Protein AF-A0A965PS91-F1 (afdb_monomer_lite)

pLDDT: mean 92.12, std 8.64, range [43.41, 98.75]

Secondary structure (DSSP, 8-state):
---SEEEEEEEE-S-S-HHHH--SSEEEEEEPTT-SEEEEEEEETTEEEEEEEEEEE--TT----EEEEEEE-SSTT-EEEEEEETTEEEEEEEESS---S--EEEEEEEES--SS---------------

Structure (mmCIF, N/CA/C/O backbone):
data_AF-A0A965PS91-F1
#
_entry.id   AF-A0A965PS91-F1
#
loop_
_atom_site.group_PDB
_atom_site.id
_atom_site.type_symbol
_atom_site.label_atom_id
_atom_site.label_alt_id
_atom_site.label_comp_id
_atom_site.label_asym_id
_atom_site.label_entity_id
_atom_site.label_seq_id
_atom_site.pdbx_PDB_ins_code
_atom_site.Cartn_x
_atom_site.Cartn_y
_atom_site.Cartn_z
_atom_site.occupancy
_atom_site.B_iso_or_equiv
_atom_site.auth_seq_id
_atom_site.auth_comp_id
_atom_site.auth_asym_id
_atom_site.auth_atom_id
_atom_site.pdbx_PDB_model_num
ATOM 1 N N . MET A 1 1 ? -20.677 -2.701 9.177 1.00 43.41 1 MET A N 1
ATOM 2 C CA . MET A 1 1 ? -20.739 -1.261 9.493 1.00 43.41 1 MET A CA 1
ATOM 3 C C . MET A 1 1 ? -19.379 -0.666 9.178 1.00 43.41 1 MET A C 1
ATOM 5 O O . MET A 1 1 ? -18.439 -0.979 9.893 1.00 43.41 1 MET A O 1
ATOM 9 N N . ALA A 1 2 ? -19.249 0.099 8.095 1.00 53.34 2 ALA A N 1
ATOM 10 C CA . ALA A 1 2 ? -18.098 0.979 7.919 1.00 53.34 2 ALA A CA 1
ATOM 11 C C . ALA A 1 2 ? -18.524 2.340 8.477 1.00 53.34 2 ALA A C 1
ATOM 13 O O . ALA A 1 2 ? -19.419 2.970 7.925 1.00 53.34 2 ALA A O 1
ATOM 14 N N . VAL A 1 3 ? -17.988 2.696 9.643 1.00 59.84 3 VAL A N 1
ATOM 15 C CA . VAL A 1 3 ? -18.180 4.018 10.252 1.00 59.84 3 VAL A CA 1
ATOM 16 C C . VAL A 1 3 ? -17.143 4.952 9.639 1.00 59.84 3 VAL A C 1
ATOM 18 O O . VAL A 1 3 ? -16.028 4.513 9.337 1.00 59.84 3 VAL A O 1
ATOM 21 N N . GLU A 1 4 ? -17.551 6.193 9.413 1.00 77.69 4 GLU A N 1
ATOM 22 C CA . GLU A 1 4 ? -16.840 7.212 8.651 1.00 77.69 4 GLU A CA 1
ATOM 23 C C . GLU A 1 4 ? -15.370 7.323 9.086 1.00 77.69 4 GLU A C 1
ATOM 25 O O . GLU A 1 4 ? -15.052 7.758 10.195 1.00 77.69 4 GLU A O 1
ATOM 30 N N . SER A 1 5 ? -14.457 6.812 8.268 1.00 82.69 5 SER A N 1
ATOM 31 C CA . SER A 1 5 ? -13.025 6.819 8.560 1.00 82.69 5 SER A CA 1
ATOM 32 C C . SER A 1 5 ? -12.215 6.538 7.311 1.00 82.69 5 SER A C 1
ATOM 34 O O . SER A 1 5 ? -12.566 5.672 6.507 1.00 82.69 5 SER A O 1
ATOM 36 N N . ASP A 1 6 ? -11.088 7.219 7.206 1.00 90.25 6 ASP A N 1
ATOM 37 C CA . ASP A 1 6 ? -10.077 7.013 6.190 1.00 90.25 6 ASP A CA 1
ATOM 38 C C . ASP A 1 6 ? -8.849 6.339 6.800 1.00 90.25 6 ASP A C 1
ATOM 40 O O . ASP A 1 6 ? -8.493 6.545 7.966 1.00 90.25 6 ASP A O 1
ATOM 44 N N . PHE A 1 7 ? -8.177 5.535 5.988 1.00 91.62 7 PHE A N 1
ATOM 45 C CA . PHE A 1 7 ? -6.937 4.872 6.365 1.00 91.62 7 PHE A CA 1
ATOM 46 C C . PHE A 1 7 ? -5.970 4.848 5.189 1.00 91.62 7 PHE A C 1
ATOM 48 O O . PHE A 1 7 ? -6.369 4.568 4.057 1.00 91.62 7 PHE A O 1
ATOM 55 N N . LEU A 1 8 ? -4.693 5.079 5.482 1.00 95.44 8 LEU A N 1
ATOM 56 C CA . LEU A 1 8 ? -3.592 4.914 4.544 1.00 95.44 8 LEU A CA 1
ATOM 57 C C . LEU A 1 8 ? -2.427 4.200 5.234 1.00 95.44 8 LEU A C 1
ATOM 59 O O . LEU A 1 8 ? -2.035 4.589 6.333 1.00 95.44 8 LEU A O 1
ATOM 63 N N . ALA A 1 9 ? -1.837 3.199 4.578 1.00 96.50 9 ALA A N 1
ATOM 64 C CA . ALA A 1 9 ? -0.581 2.587 5.020 1.00 96.50 9 ALA A CA 1
ATOM 65 C C . ALA A 1 9 ? 0.309 2.188 3.843 1.00 96.50 9 ALA A C 1
ATOM 67 O O . ALA A 1 9 ? -0.155 1.566 2.889 1.00 96.50 9 ALA A O 1
ATOM 68 N N . GLY A 1 10 ? 1.598 2.509 3.919 1.00 97.31 10 GLY A N 1
ATOM 69 C CA . GLY A 1 10 ? 2.575 2.133 2.901 1.00 97.31 10 GLY A CA 1
ATOM 70 C C . GLY A 1 10 ? 3.791 3.046 2.903 1.00 97.31 10 GLY A C 1
ATOM 71 O O . GLY A 1 10 ? 4.262 3.461 3.959 1.00 97.31 10 GLY A O 1
ATOM 72 N N . LEU A 1 11 ? 4.295 3.355 1.712 1.00 97.06 11 LEU A N 1
ATOM 73 C CA . LEU A 1 11 ? 5.370 4.313 1.486 1.00 97.06 11 LEU A CA 1
ATOM 74 C C . LEU A 1 11 ? 4.782 5.601 0.915 1.00 97.06 11 LEU A C 1
ATOM 76 O O . LEU A 1 11 ? 4.000 5.560 -0.033 1.00 97.06 11 LEU A O 1
ATOM 80 N N . ALA A 1 12 ? 5.172 6.742 1.468 1.00 97.06 12 ALA A N 1
ATOM 81 C CA . ALA A 1 12 ? 4.764 8.047 0.964 1.00 97.06 12 ALA A CA 1
ATOM 82 C C . ALA A 1 12 ? 5.879 9.077 1.156 1.00 97.06 12 ALA A C 1
ATOM 84 O O . ALA A 1 12 ? 6.741 8.915 2.025 1.00 97.06 12 ALA A O 1
ATOM 85 N N . THR A 1 13 ? 5.866 10.144 0.355 1.00 96.00 13 THR A N 1
ATOM 86 C CA . THR A 1 13 ? 6.623 11.360 0.677 1.00 96.00 13 THR A CA 1
ATOM 87 C C . THR A 1 13 ? 6.242 11.837 2.079 1.00 96.00 13 THR A C 1
ATOM 89 O O . THR A 1 13 ? 5.079 11.738 2.468 1.00 96.00 13 THR A O 1
ATOM 92 N N . VAL A 1 14 ? 7.209 12.375 2.826 1.00 91.19 14 VAL A N 1
ATOM 93 C CA . VAL A 1 14 ? 6.948 12.975 4.141 1.00 91.19 14 VAL A CA 1
ATOM 94 C C . VAL A 1 14 ? 5.920 14.100 3.989 1.00 91.19 14 VAL A C 1
ATOM 96 O O . VAL A 1 14 ? 6.199 15.123 3.367 1.00 91.19 14 VAL A O 1
ATOM 99 N N . ASP A 1 15 ? 4.737 13.892 4.560 1.00 84.50 15 ASP A N 1
ATOM 100 C CA . ASP A 1 15 ? 3.588 14.795 4.508 1.00 84.50 15 ASP A CA 1
ATOM 101 C C . ASP A 1 15 ? 2.844 14.709 5.850 1.00 84.50 15 ASP A C 1
ATOM 103 O O . ASP A 1 15 ? 2.684 13.630 6.424 1.00 84.50 15 ASP A O 1
ATOM 107 N N . THR A 1 16 ? 2.398 15.848 6.370 1.00 84.19 16 THR A N 1
ATOM 108 C CA . THR A 1 16 ? 1.613 15.937 7.609 1.00 84.19 16 THR A CA 1
ATOM 109 C C . THR A 1 16 ? 0.111 15.727 7.385 1.00 84.19 16 THR A C 1
ATOM 111 O O . THR A 1 16 ? -0.653 15.705 8.347 1.00 84.19 16 THR A O 1
ATOM 114 N N . SER A 1 17 ? -0.322 15.573 6.132 1.00 88.56 17 SER A N 1
ATOM 115 C CA . SER A 1 17 ? -1.722 15.586 5.695 1.00 88.56 17 SER A CA 1
ATOM 116 C C . SER A 1 17 ? -2.079 14.469 4.702 1.00 88.56 17 SER A C 1
ATOM 118 O O . SER A 1 17 ? -3.011 14.616 3.917 1.00 88.56 17 SER A O 1
ATOM 120 N N . LEU A 1 18 ? -1.397 13.319 4.790 1.00 89.25 18 LEU A N 1
ATOM 121 C CA . LEU A 1 18 ? -1.468 12.185 3.847 1.00 89.25 18 LEU A CA 1
ATOM 122 C C . LEU A 1 18 ? -2.872 11.783 3.359 1.00 89.25 18 LEU A C 1
ATOM 124 O O . LEU A 1 18 ? -3.020 11.403 2.199 1.00 89.25 18 LEU A O 1
ATOM 128 N N . ILE A 1 19 ? -3.889 11.833 4.226 1.00 89.31 19 ILE A N 1
ATOM 129 C CA . ILE A 1 19 ? -5.278 11.504 3.865 1.00 89.31 19 ILE A CA 1
ATOM 130 C C . ILE A 1 19 ? -5.975 12.682 3.168 1.00 89.31 19 ILE A C 1
ATOM 132 O O . ILE A 1 19 ? -6.688 12.479 2.189 1.00 89.31 19 ILE A O 1
ATOM 136 N N . ALA A 1 20 ? -5.757 13.911 3.640 1.00 85.88 20 ALA A N 1
ATOM 137 C CA . ALA A 1 20 ? -6.467 15.097 3.168 1.00 85.88 20 ALA A CA 1
ATOM 138 C C . ALA A 1 20 ? -5.964 15.613 1.808 1.00 85.88 20 ALA A C 1
ATOM 140 O O . ALA A 1 20 ? -6.756 16.123 1.018 1.00 85.88 20 ALA A O 1
ATOM 141 N N . SER A 1 21 ? -4.662 15.503 1.533 1.00 87.44 21 SER A N 1
ATOM 142 C CA . SER A 1 21 ? -4.028 16.035 0.314 1.00 87.44 21 SER A CA 1
ATOM 143 C C . SER A 1 21 ? -3.659 14.962 -0.715 1.00 87.44 21 SER A C 1
ATOM 145 O O . SER A 1 21 ? -3.507 15.290 -1.893 1.00 87.44 21 SER A O 1
ATOM 147 N N . ALA A 1 22 ? -3.552 13.698 -0.285 1.00 90.81 22 ALA A N 1
ATOM 148 C CA . ALA A 1 22 ? -2.823 12.620 -0.956 1.00 90.81 22 ALA A CA 1
ATOM 149 C C . ALA A 1 22 ? -1.333 12.958 -1.204 1.00 90.81 22 ALA A C 1
ATOM 151 O O . ALA A 1 22 ? -0.995 14.051 -1.659 1.00 90.81 22 ALA A O 1
ATOM 152 N N . PRO A 1 23 ? -0.404 12.010 -0.991 1.00 94.31 23 PRO A N 1
ATOM 153 C CA . PRO A 1 23 ? 1.018 12.298 -1.140 1.00 94.31 23 PRO A CA 1
ATOM 154 C C . PRO A 1 23 ? 1.408 12.583 -2.599 1.00 94.31 23 PRO A C 1
ATOM 156 O O . PRO A 1 23 ? 0.796 12.067 -3.544 1.00 94.31 23 PRO A O 1
ATOM 159 N N . THR A 1 24 ? 2.472 13.369 -2.789 1.00 95.69 24 THR A N 1
ATOM 160 C CA . THR A 1 24 ? 3.068 13.618 -4.113 1.00 95.69 24 THR A CA 1
ATOM 161 C C . THR A 1 24 ? 3.583 12.318 -4.733 1.00 95.69 24 THR A C 1
ATOM 163 O O . THR A 1 24 ? 3.172 11.961 -5.837 1.00 95.69 24 THR A O 1
ATOM 166 N N . ASP A 1 25 ? 4.425 11.588 -4.004 1.00 97.00 25 ASP A N 1
ATOM 167 C CA . ASP A 1 25 ? 4.893 10.250 -4.359 1.00 97.00 25 ASP A CA 1
ATOM 168 C C . ASP A 1 25 ? 4.407 9.248 -3.309 1.00 97.00 25 ASP A C 1
ATOM 170 O O . ASP A 1 25 ? 4.475 9.514 -2.106 1.00 97.00 25 ASP A O 1
ATOM 174 N N . GLY A 1 26 ? 3.925 8.082 -3.738 1.00 97.56 26 GLY A N 1
ATOM 175 C CA . GLY A 1 26 ? 3.496 7.059 -2.792 1.00 97.56 26 GLY A CA 1
ATOM 176 C C . GLY A 1 26 ? 3.159 5.710 -3.409 1.00 97.56 26 GLY A C 1
ATOM 177 O O . GLY A 1 26 ? 2.756 5.608 -4.564 1.00 97.56 26 GLY A O 1
ATOM 178 N N . ILE A 1 27 ? 3.300 4.665 -2.604 1.00 98.25 27 ILE A N 1
ATOM 179 C CA . ILE A 1 27 ? 2.877 3.296 -2.889 1.00 98.25 27 ILE A CA 1
ATOM 180 C C . ILE A 1 27 ? 2.206 2.780 -1.618 1.00 98.25 27 ILE A C 1
ATOM 182 O O . ILE A 1 27 ? 2.886 2.543 -0.620 1.00 98.25 27 ILE A O 1
ATOM 186 N N . TYR A 1 28 ? 0.879 2.667 -1.611 1.00 98.25 28 TYR A N 1
ATOM 187 C CA . TYR A 1 28 ? 0.136 2.473 -0.363 1.00 98.25 28 TYR A CA 1
ATOM 188 C C . TYR A 1 28 ? -1.213 1.770 -0.535 1.00 98.25 28 TYR A C 1
ATOM 190 O O . TYR A 1 28 ? -1.809 1.738 -1.611 1.00 98.25 28 TYR A O 1
ATOM 198 N N . PHE A 1 29 ? -1.699 1.222 0.573 1.00 98.31 29 PHE A N 1
ATOM 199 C CA . PHE A 1 29 ? -3.077 0.798 0.774 1.00 98.31 29 PHE A CA 1
ATOM 200 C C . PHE A 1 29 ? -3.925 1.993 1.203 1.00 98.31 29 PHE A C 1
ATOM 202 O O . PHE A 1 29 ? -3.474 2.790 2.024 1.00 98.31 29 PHE A O 1
ATOM 209 N N . GLN A 1 30 ? -5.151 2.101 0.693 1.00 96.81 30 GLN A N 1
ATOM 210 C CA . GLN A 1 30 ? -6.077 3.178 1.042 1.00 96.81 30 GLN A CA 1
ATOM 211 C C . GLN A 1 30 ? -7.493 2.661 1.263 1.00 96.81 30 GLN A C 1
ATOM 213 O O . GLN A 1 30 ? -8.092 2.083 0.358 1.00 96.81 30 GLN A O 1
ATOM 218 N N . LYS A 1 31 ? -8.063 2.927 2.437 1.00 93.94 31 LYS A N 1
ATOM 219 C CA . LYS A 1 31 ? -9.503 2.816 2.671 1.00 93.94 31 LYS A CA 1
ATOM 220 C C . LYS A 1 31 ? -10.090 4.220 2.640 1.00 93.94 31 LYS A C 1
ATOM 222 O O . LYS A 1 31 ? -9.674 5.052 3.439 1.00 93.94 31 LYS A O 1
ATOM 227 N N . ASN A 1 32 ? -11.055 4.450 1.759 1.00 91.69 32 ASN A N 1
ATOM 228 C CA . ASN A 1 32 ? -11.784 5.714 1.733 1.00 91.69 32 ASN A CA 1
ATOM 229 C C . ASN A 1 32 ? -12.894 5.724 2.787 1.00 91.69 32 ASN A C 1
ATOM 231 O O . ASN A 1 32 ? -13.348 4.668 3.255 1.00 91.69 32 ASN A O 1
ATOM 235 N N . ASP A 1 33 ? -13.358 6.923 3.094 1.00 87.81 33 ASP A N 1
ATOM 236 C CA . ASP A 1 33 ? -14.479 7.170 3.972 1.00 87.81 33 ASP A CA 1
ATOM 237 C C . ASP A 1 33 ? -15.736 6.399 3.539 1.00 87.81 33 ASP A C 1
ATOM 239 O O . ASP A 1 33 ? -16.002 6.195 2.352 1.00 87.81 33 ASP A O 1
ATOM 243 N N . GLY A 1 34 ? -16.463 5.866 4.521 1.00 84.62 34 GLY A N 1
ATOM 244 C CA . GLY A 1 34 ? -17.640 5.015 4.317 1.00 84.62 34 GLY A CA 1
ATOM 245 C C . GLY A 1 34 ? -17.387 3.671 3.609 1.00 84.62 34 GLY A C 1
ATOM 246 O O . GLY A 1 34 ? -18.274 2.816 3.591 1.00 84.62 34 GLY A O 1
ATOM 247 N N . ALA A 1 35 ? -16.193 3.422 3.059 1.00 89.50 35 ALA A N 1
ATOM 248 C CA . ALA A 1 35 ? -15.874 2.179 2.364 1.00 89.50 35 ALA A CA 1
ATOM 249 C C . ALA A 1 35 ? -15.452 1.065 3.336 1.00 89.50 35 ALA A C 1
ATOM 251 O O . ALA A 1 35 ? -14.764 1.301 4.333 1.00 89.50 35 ALA A O 1
ATOM 252 N N . ALA A 1 36 ? -15.822 -0.177 3.012 1.00 90.44 36 ALA A N 1
ATOM 253 C CA . ALA A 1 36 ? -15.275 -1.381 3.652 1.00 90.44 36 ALA A CA 1
ATOM 254 C C . ALA A 1 36 ? -14.076 -1.958 2.882 1.00 90.44 36 ALA A C 1
ATOM 256 O O . ALA A 1 36 ? -13.335 -2.790 3.401 1.00 90.44 36 ALA A O 1
ATOM 257 N N . THR A 1 37 ? -13.899 -1.535 1.634 1.00 94.81 37 THR A N 1
ATOM 258 C CA . THR A 1 37 ? -12.864 -2.036 0.739 1.00 94.81 37 THR A CA 1
ATOM 259 C C . THR A 1 37 ? -11.629 -1.149 0.758 1.00 94.81 37 THR A C 1
ATOM 261 O O . THR A 1 37 ? -11.727 0.069 0.907 1.00 94.81 37 THR A O 1
ATOM 264 N N . VAL A 1 38 ? -10.474 -1.764 0.539 1.00 96.62 38 VAL A N 1
ATOM 265 C CA . VAL A 1 38 ? -9.174 -1.103 0.474 1.00 96.62 38 VAL A CA 1
ATOM 266 C C . VAL A 1 38 ? -8.644 -1.160 -0.950 1.00 96.62 38 VAL A C 1
ATOM 268 O O . VAL A 1 38 ? -8.674 -2.202 -1.602 1.00 96.62 38 VAL A O 1
ATOM 271 N N . ASN A 1 39 ? -8.162 -0.022 -1.428 1.00 97.88 39 ASN A N 1
ATOM 272 C CA . ASN A 1 39 ? -7.499 0.149 -2.708 1.00 97.88 39 ASN A CA 1
ATOM 273 C C . ASN A 1 39 ? -5.983 -0.017 -2.545 1.00 97.88 39 ASN A C 1
ATOM 275 O O . ASN A 1 39 ? -5.433 0.300 -1.492 1.00 97.88 39 ASN A O 1
ATOM 279 N N . CYS A 1 40 ? -5.305 -0.435 -3.608 1.00 98.56 40 CYS A N 1
ATOM 280 C CA . CYS A 1 40 ? -3.848 -0.382 -3.721 1.00 98.56 40 CYS A CA 1
ATOM 281 C C . CYS A 1 40 ? -3.485 0.704 -4.733 1.00 98.56 40 CYS A C 1
ATOM 283 O O . CYS A 1 40 ? -3.944 0.653 -5.876 1.00 98.56 40 CYS A O 1
ATOM 285 N N . VAL A 1 41 ? -2.698 1.691 -4.315 1.00 98.19 41 VAL A N 1
ATOM 286 C CA . VAL A 1 41 ? -2.471 2.928 -5.067 1.00 98.19 41 VAL A CA 1
ATOM 287 C C . VAL A 1 41 ? -0.979 3.146 -5.288 1.00 98.19 41 VAL A C 1
ATOM 289 O O . VAL A 1 41 ? -0.167 2.945 -4.387 1.00 98.19 41 VAL A O 1
ATOM 292 N N . ILE A 1 42 ? -0.631 3.595 -6.493 1.00 98.38 42 ILE A N 1
ATOM 293 C CA . ILE A 1 42 ? 0.689 4.120 -6.840 1.00 98.38 42 ILE A CA 1
ATOM 294 C C . ILE A 1 42 ? 0.500 5.560 -7.311 1.00 98.38 42 ILE A C 1
ATOM 296 O O . ILE A 1 42 ? -0.256 5.820 -8.252 1.00 98.38 42 ILE A O 1
ATOM 300 N N . ARG A 1 43 ? 1.206 6.490 -6.672 1.00 97.44 43 ARG A N 1
ATOM 301 C CA . ARG A 1 43 ? 1.296 7.900 -7.046 1.00 97.44 43 ARG A CA 1
ATOM 302 C C . ARG A 1 43 ? 2.734 8.270 -7.363 1.00 97.44 43 ARG A C 1
ATOM 304 O O . ARG A 1 43 ? 3.644 7.865 -6.645 1.00 97.44 43 ARG A O 1
ATOM 311 N N . ALA A 1 44 ? 2.912 9.044 -8.424 1.00 96.88 44 ALA A N 1
ATOM 312 C CA . ALA A 1 44 ? 4.195 9.604 -8.815 1.00 96.88 44 ALA A CA 1
ATOM 313 C C . ALA A 1 44 ? 3.995 11.043 -9.300 1.00 96.88 44 ALA A C 1
ATOM 315 O O . ALA A 1 44 ? 3.104 11.306 -10.113 1.00 96.88 44 ALA A O 1
ATOM 316 N N . GLY A 1 45 ? 4.798 11.980 -8.799 1.00 94.94 4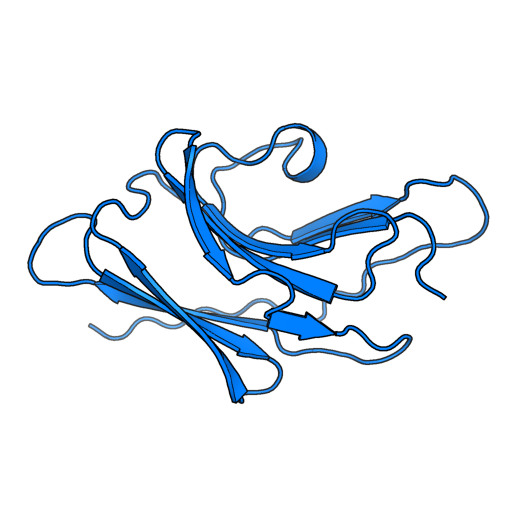5 GLY A N 1
ATOM 317 C CA . GLY A 1 45 ? 4.762 13.386 -9.208 1.00 94.94 45 GLY A CA 1
ATOM 318 C C . GLY A 1 45 ? 3.403 14.069 -9.005 1.00 94.94 45 GLY A C 1
ATOM 319 O O . GLY A 1 45 ? 3.039 14.949 -9.779 1.00 94.94 45 GLY A O 1
ATOM 320 N N . GLY A 1 46 ? 2.622 13.646 -8.007 1.00 94.12 46 GLY A N 1
ATOM 321 C CA . GLY A 1 46 ? 1.293 14.185 -7.703 1.00 94.12 46 GLY A CA 1
ATOM 322 C C . GLY A 1 46 ? 0.148 13.582 -8.525 1.00 94.12 46 GLY A C 1
ATOM 323 O O . GLY A 1 46 ? -1.003 13.980 -8.340 1.00 94.12 46 GLY A O 1
ATOM 324 N N . ALA A 1 47 ? 0.423 12.607 -9.393 1.00 95.12 47 ALA A N 1
ATOM 325 C CA . ALA A 1 47 ? -0.590 11.901 -10.172 1.00 95.12 47 ALA A CA 1
ATOM 326 C C . ALA A 1 47 ? -0.743 10.452 -9.701 1.00 95.12 47 ALA A C 1
ATOM 328 O O . ALA A 1 47 ? 0.237 9.785 -9.377 1.00 95.12 47 ALA A O 1
ATOM 329 N N . GLN A 1 48 ? -1.974 9.935 -9.708 1.00 96.94 48 GLN A N 1
ATOM 330 C CA . GLN A 1 48 ? -2.207 8.499 -9.573 1.00 96.94 48 GLN A CA 1
ATOM 331 C C . GLN A 1 48 ? -1.801 7.806 -10.874 1.00 96.94 48 GLN A C 1
ATOM 333 O O . GLN A 1 48 ? -2.419 8.020 -11.914 1.00 96.94 48 GLN A O 1
ATOM 338 N N . VAL A 1 49 ? -0.779 6.961 -10.797 1.00 97.44 49 VAL A N 1
ATOM 339 C CA . VAL A 1 49 ? -0.221 6.217 -11.936 1.00 97.44 49 VAL A CA 1
ATOM 340 C C . VAL A 1 49 ? -0.555 4.727 -11.873 1.00 97.44 49 VAL A C 1
ATOM 342 O O . VAL A 1 49 ? -0.396 4.021 -12.857 1.00 97.44 49 VAL A O 1
ATOM 345 N N . GLY A 1 50 ? -1.031 4.219 -10.735 1.00 97.50 50 GLY A N 1
ATOM 346 C CA . GLY A 1 50 ? -1.511 2.845 -10.596 1.00 97.50 50 GLY A CA 1
ATOM 347 C C . GLY A 1 50 ? -2.635 2.748 -9.573 1.00 97.50 50 GLY A C 1
ATOM 348 O O . GLY A 1 50 ? -2.599 3.425 -8.547 1.00 97.50 50 GLY A O 1
ATOM 349 N N . LEU A 1 51 ? -3.633 1.914 -9.863 1.00 98.00 51 LEU A N 1
ATOM 350 C CA . LEU A 1 51 ? -4.770 1.672 -8.981 1.00 98.00 51 LEU A CA 1
ATOM 351 C C . LEU A 1 51 ? -5.297 0.248 -9.167 1.00 98.00 51 LEU A C 1
ATOM 353 O O . LEU A 1 51 ? -5.652 -0.142 -10.276 1.00 98.00 51 LEU A O 1
ATOM 357 N N . SER A 1 52 ? -5.425 -0.482 -8.064 1.00 98.19 52 SER A N 1
ATOM 358 C CA . SER A 1 52 ? -6.341 -1.616 -7.941 1.00 98.19 52 SER A CA 1
ATOM 359 C C . SER A 1 52 ? -7.438 -1.222 -6.958 1.00 98.19 52 SER A C 1
ATOM 361 O O . SER A 1 52 ? -7.160 -0.996 -5.777 1.00 98.19 52 SER A O 1
ATOM 363 N N . SER A 1 53 ? -8.670 -1.060 -7.447 1.00 97.31 53 SER A N 1
ATOM 364 C CA . SER A 1 53 ? -9.795 -0.655 -6.603 1.00 97.31 53 SER A CA 1
ATOM 365 C C . SER A 1 53 ? -10.434 -1.865 -5.935 1.00 97.31 53 SER A C 1
ATOM 367 O O . SER A 1 53 ? -10.667 -2.883 -6.580 1.00 97.31 53 SER A O 1
ATOM 369 N N . GLY A 1 54 ? -10.718 -1.741 -4.639 1.00 95.81 54 GLY A N 1
ATOM 370 C CA . GLY A 1 54 ? -11.351 -2.797 -3.857 1.00 95.81 54 GLY A CA 1
ATOM 371 C C . GLY A 1 54 ? -10.559 -4.104 -3.802 1.00 95.81 54 GLY A C 1
ATOM 372 O O . GLY A 1 54 ? -11.152 -5.179 -3.804 1.00 95.81 54 GLY A O 1
ATOM 373 N N . ALA A 1 55 ? -9.229 -4.003 -3.734 1.00 96.44 55 ALA A N 1
ATOM 374 C CA . ALA A 1 55 ? -8.300 -5.129 -3.711 1.00 96.44 55 ALA A CA 1
ATOM 375 C C . ALA A 1 55 ? -8.568 -6.111 -2.556 1.00 96.44 55 ALA A C 1
ATOM 377 O O . ALA A 1 55 ? -8.362 -7.313 -2.705 1.00 96.44 55 ALA A O 1
ATOM 378 N N . PHE A 1 56 ? -9.055 -5.624 -1.410 1.00 95.19 56 PHE A N 1
ATOM 379 C CA . PHE A 1 56 ? -9.578 -6.482 -0.345 1.00 95.19 56 PHE A CA 1
ATOM 380 C C . PHE A 1 56 ? -10.641 -5.773 0.502 1.00 95.19 56 PHE A C 1
ATOM 382 O O . PHE A 1 56 ? -10.801 -4.556 0.428 1.00 95.19 56 PHE A O 1
ATOM 389 N N . THR A 1 57 ? -11.374 -6.536 1.317 1.00 95.12 57 THR A N 1
ATOM 390 C CA . THR A 1 57 ? -12.390 -6.012 2.246 1.00 95.12 57 THR A CA 1
ATOM 391 C C . THR A 1 57 ? -11.923 -6.164 3.689 1.00 95.12 57 THR A C 1
ATOM 393 O O . THR A 1 57 ? -11.535 -7.256 4.103 1.00 95.12 57 THR A O 1
ATOM 396 N N . LEU A 1 58 ? -11.983 -5.077 4.457 1.00 91.69 58 LEU A N 1
ATOM 397 C CA . LEU A 1 58 ? -11.695 -5.080 5.886 1.00 91.69 58 LEU A CA 1
ATOM 398 C C . LEU A 1 58 ? -12.868 -5.656 6.677 1.00 91.69 58 LEU A C 1
ATOM 400 O O . LEU A 1 58 ? -14.034 -5.339 6.434 1.00 91.69 58 LEU A O 1
ATOM 404 N N . VAL A 1 59 ? -12.535 -6.454 7.684 1.00 90.62 59 VAL A N 1
ATOM 405 C CA . VAL A 1 59 ? -13.469 -6.989 8.670 1.00 90.62 59 VAL A CA 1
ATOM 406 C C . VAL A 1 59 ? -13.133 -6.384 10.028 1.00 90.62 59 VAL A C 1
ATOM 408 O O . VAL A 1 59 ? -11.972 -6.318 10.432 1.00 90.62 59 VAL A O 1
ATOM 411 N N . ALA A 1 60 ? -14.161 -5.914 10.735 1.00 85.94 60 ALA A N 1
ATOM 412 C CA . ALA A 1 60 ? -13.995 -5.294 12.044 1.00 85.94 60 ALA A CA 1
ATOM 413 C C . ALA A 1 60 ? -13.321 -6.255 13.041 1.00 85.94 60 ALA A C 1
ATOM 415 O O . ALA A 1 60 ? -13.632 -7.446 13.067 1.00 85.94 60 ALA A O 1
ATOM 416 N N . GLY A 1 61 ? -12.410 -5.729 13.866 1.00 88.06 61 GLY A N 1
ATOM 417 C CA . GLY A 1 61 ? -11.712 -6.500 14.903 1.00 88.06 61 GLY A CA 1
ATOM 418 C C . GLY A 1 61 ? -10.692 -7.515 14.378 1.00 88.06 61 GLY A C 1
ATOM 419 O O . GLY A 1 61 ? -10.285 -8.400 15.123 1.00 88.06 61 GLY A O 1
ATOM 420 N N . THR A 1 62 ? -10.297 -7.418 13.107 1.00 93.00 62 THR A N 1
ATOM 421 C CA . THR A 1 62 ? -9.306 -8.311 12.494 1.00 93.00 62 THR A CA 1
ATOM 422 C C . THR A 1 62 ? -7.986 -7.575 12.288 1.00 93.00 62 THR A C 1
ATOM 424 O O . THR A 1 62 ? -7.967 -6.500 11.691 1.00 93.00 62 THR A O 1
ATOM 427 N N . TYR A 1 63 ? -6.882 -8.167 12.751 1.00 94.88 63 TYR A N 1
ATOM 428 C CA . TYR A 1 63 ? -5.536 -7.700 12.418 1.00 94.88 63 TYR A CA 1
ATOM 429 C C . TYR A 1 63 ? -5.129 -8.183 11.027 1.00 94.88 63 TYR A C 1
ATOM 431 O O . TYR A 1 63 ? -5.352 -9.342 10.667 1.00 94.88 63 TYR A O 1
ATOM 439 N N . TYR A 1 64 ? -4.500 -7.293 10.264 1.00 96.12 64 TYR A N 1
ATOM 440 C CA . TYR A 1 64 ? -4.011 -7.577 8.921 1.00 96.12 64 TYR A CA 1
ATOM 441 C C . TYR A 1 64 ? -2.521 -7.279 8.816 1.00 96.12 64 TYR A C 1
ATOM 443 O O . TYR A 1 64 ? -2.064 -6.205 9.200 1.00 96.12 64 TYR A O 1
ATOM 451 N N . TRP A 1 65 ? -1.784 -8.210 8.216 1.00 97.19 65 TRP A N 1
ATOM 452 C CA . TRP A 1 65 ? -0.416 -7.985 7.767 1.00 97.19 65 TRP A CA 1
ATOM 453 C C . TRP A 1 65 ? -0.457 -7.399 6.362 1.00 97.19 65 TRP A C 1
ATOM 455 O O . TRP A 1 65 ? -0.771 -8.110 5.406 1.00 97.19 65 TRP A O 1
ATOM 465 N N . LEU A 1 66 ? -0.179 -6.103 6.247 1.00 97.81 66 LEU A N 1
ATOM 466 C CA . LEU A 1 66 ? -0.104 -5.396 4.971 1.00 97.81 66 LEU A CA 1
ATOM 467 C C . LEU A 1 66 ? 1.352 -5.350 4.510 1.00 97.81 66 LEU A C 1
ATOM 469 O O . LEU A 1 66 ? 2.208 -4.864 5.246 1.00 97.81 66 LEU A O 1
ATOM 473 N N . ALA A 1 67 ? 1.634 -5.831 3.301 1.00 98.06 67 ALA A N 1
ATOM 474 C CA . ALA A 1 67 ? 2.982 -5.799 2.740 1.00 98.06 67 ALA A CA 1
ATOM 475 C C . ALA A 1 67 ? 2.989 -5.285 1.299 1.00 98.06 67 ALA A C 1
ATOM 477 O O . ALA A 1 67 ? 2.036 -5.478 0.541 1.00 98.06 67 ALA A O 1
ATOM 478 N N . ILE A 1 68 ? 4.084 -4.618 0.941 1.00 98.38 68 ILE A N 1
ATOM 479 C CA . ILE A 1 68 ? 4.340 -4.057 -0.384 1.00 98.38 68 ILE A CA 1
ATOM 480 C C . ILE A 1 68 ? 5.718 -4.544 -0.815 1.00 98.38 68 ILE A C 1
ATOM 482 O O . ILE A 1 68 ? 6.707 -4.300 -0.129 1.00 98.38 68 ILE A O 1
ATOM 486 N N . GLU A 1 69 ? 5.773 -5.215 -1.955 1.00 97.69 69 GLU A N 1
ATOM 487 C CA . GLU A 1 69 ? 7.005 -5.625 -2.617 1.00 97.69 69 GLU A CA 1
ATOM 488 C C . GLU A 1 69 ? 7.198 -4.773 -3.868 1.00 97.69 69 GLU A C 1
ATOM 490 O O . GLU A 1 69 ? 6.252 -4.557 -4.628 1.00 97.69 69 GLU A O 1
ATOM 495 N N . ILE A 1 70 ? 8.418 -4.284 -4.082 1.00 96.25 70 ILE A N 1
ATOM 496 C CA . ILE A 1 70 ? 8.768 -3.446 -5.229 1.00 96.25 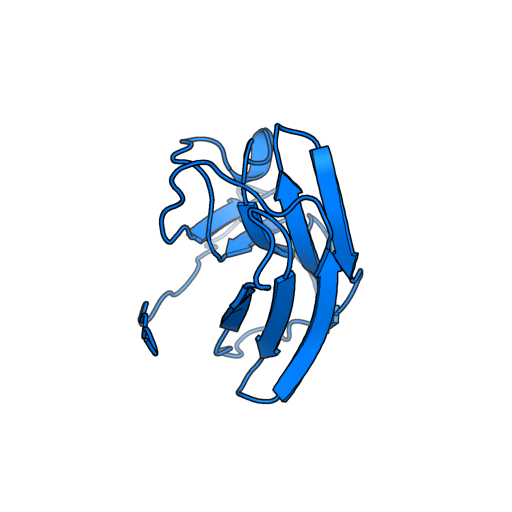70 ILE A CA 1
ATOM 497 C C . ILE A 1 70 ? 9.927 -4.112 -5.966 1.00 96.25 70 ILE A C 1
ATOM 499 O O . ILE A 1 70 ? 11.056 -4.128 -5.480 1.00 96.25 70 ILE A O 1
ATOM 503 N N . ALA A 1 71 ? 9.644 -4.626 -7.159 1.00 95.81 71 ALA A N 1
ATOM 504 C CA . ALA A 1 71 ? 10.630 -5.188 -8.069 1.00 95.81 71 ALA A CA 1
ATOM 505 C C . ALA A 1 71 ? 10.931 -4.176 -9.181 1.00 95.81 71 ALA A C 1
ATOM 507 O O . ALA A 1 71 ? 10.109 -3.952 -10.075 1.00 95.81 71 ALA A O 1
ATOM 508 N N . MET A 1 72 ? 12.102 -3.543 -9.120 1.00 93.25 72 MET A N 1
ATOM 509 C CA . MET A 1 72 ? 12.545 -2.580 -10.133 1.00 93.25 72 MET A CA 1
ATOM 510 C C . MET A 1 72 ? 13.049 -3.298 -11.392 1.00 93.25 72 MET A C 1
ATOM 512 O O . MET A 1 72 ? 13.725 -4.321 -11.309 1.00 93.25 72 MET A O 1
ATOM 516 N N . ASP A 1 73 ? 12.733 -2.749 -12.563 1.00 92.44 73 ASP A N 1
ATOM 517 C CA . ASP A 1 73 ? 13.326 -3.148 -13.842 1.00 92.44 73 ASP A CA 1
ATOM 518 C C . ASP A 1 73 ? 14.730 -2.515 -13.983 1.00 92.44 73 ASP A C 1
ATOM 520 O O . ASP A 1 73 ? 15.132 -1.622 -13.239 1.00 92.44 73 ASP A O 1
ATOM 524 N N . SER A 1 74 ? 15.468 -2.949 -14.999 1.00 90.69 74 SER A N 1
ATOM 525 C CA . SER A 1 74 ? 16.706 -2.346 -15.502 1.00 90.69 74 SER A CA 1
ATOM 526 C C . SER A 1 74 ? 16.565 -0.878 -15.934 1.00 90.69 74 SER A C 1
ATOM 528 O O . SER A 1 74 ? 17.563 -0.166 -16.051 1.00 90.69 74 SER A O 1
ATOM 530 N N . VAL A 1 75 ? 15.334 -0.415 -16.173 1.00 90.50 75 VAL A N 1
ATOM 531 C CA . VAL A 1 75 ? 15.015 0.975 -16.515 1.00 90.50 75 VAL A CA 1
ATOM 532 C C . VAL A 1 75 ? 14.567 1.715 -15.258 1.00 90.50 75 VAL A C 1
ATOM 534 O O . VAL A 1 75 ? 13.655 1.274 -14.561 1.00 90.50 75 VAL A O 1
ATOM 537 N N . ALA A 1 76 ? 15.178 2.872 -14.996 1.00 88.00 76 ALA A N 1
ATOM 538 C CA . ALA A 1 76 ? 14.831 3.709 -13.852 1.00 88.00 76 ALA A CA 1
ATOM 539 C C . ALA A 1 76 ? 13.327 4.025 -13.811 1.00 88.00 76 ALA A C 1
ATOM 541 O O . ALA A 1 76 ? 12.711 4.296 -14.843 1.00 88.00 76 ALA A O 1
ATOM 542 N N . ASN A 1 77 ? 12.754 4.018 -12.604 1.00 91.06 77 ASN A N 1
ATOM 543 C CA . ASN A 1 77 ? 11.341 4.317 -12.343 1.00 91.06 77 ASN A CA 1
ATOM 544 C C . ASN A 1 77 ? 10.353 3.399 -13.083 1.00 91.06 77 ASN A C 1
ATOM 546 O O . ASN A 1 77 ? 9.179 3.732 -13.231 1.00 91.06 77 ASN A O 1
ATOM 550 N N . LYS A 1 78 ? 10.800 2.227 -13.532 1.00 95.94 78 LYS A N 1
ATOM 551 C CA . LYS A 1 78 ? 9.945 1.184 -14.086 1.00 95.94 78 LYS A CA 1
ATOM 552 C C . LYS A 1 78 ? 10.071 -0.061 -13.228 1.00 95.94 78 LYS A C 1
ATOM 554 O O . LYS A 1 78 ? 11.159 -0.401 -12.773 1.00 95.94 78 LYS A O 1
ATOM 559 N N . GLY A 1 79 ? 8.959 -0.741 -13.000 1.00 96.88 79 GLY A N 1
ATOM 560 C CA . GLY A 1 79 ? 8.960 -1.939 -12.179 1.00 96.88 79 GLY A CA 1
ATOM 561 C C . GLY A 1 79 ? 7.567 -2.489 -11.938 1.00 96.88 79 GLY A C 1
ATOM 562 O O . GLY A 1 79 ? 6.579 -2.030 -12.517 1.00 96.88 79 GLY A O 1
ATOM 563 N N . THR A 1 80 ? 7.514 -3.482 -11.064 1.00 97.81 80 THR A N 1
ATOM 564 C CA . THR A 1 80 ? 6.287 -4.124 -10.608 1.00 97.81 80 THR A CA 1
ATOM 565 C C . THR A 1 80 ? 6.158 -3.947 -9.106 1.00 97.81 80 THR A C 1
ATOM 567 O O . THR A 1 80 ? 7.113 -4.163 -8.365 1.00 97.81 80 THR A O 1
ATOM 570 N N . VAL A 1 81 ? 4.969 -3.549 -8.669 1.00 98.50 81 VAL A N 1
ATOM 571 C CA . VAL A 1 81 ? 4.605 -3.460 -7.258 1.00 98.50 81 VAL A CA 1
ATOM 572 C C . VAL A 1 81 ? 3.568 -4.529 -6.961 1.00 98.50 81 VAL A C 1
ATOM 574 O O . VAL A 1 81 ? 2.513 -4.554 -7.599 1.00 98.50 81 VAL A O 1
ATOM 577 N N . THR A 1 82 ? 3.843 -5.373 -5.974 1.00 98.69 82 THR A N 1
ATOM 578 C CA . THR A 1 82 ? 2.900 -6.387 -5.500 1.00 98.69 82 THR A CA 1
ATOM 579 C C . THR A 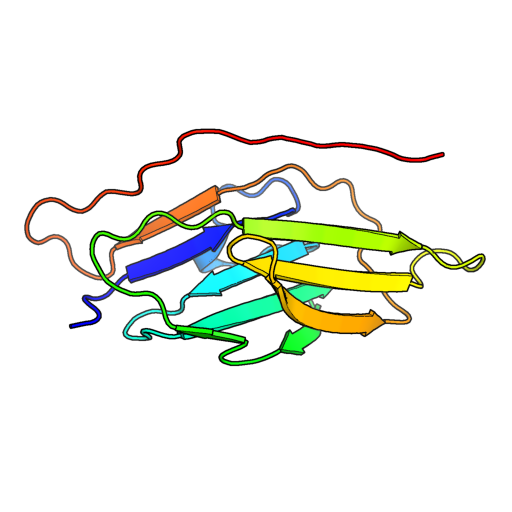1 82 ? 2.461 -6.061 -4.081 1.00 98.69 82 THR A C 1
ATOM 581 O O . THR A 1 82 ? 3.279 -5.821 -3.197 1.00 98.69 82 THR A O 1
ATOM 584 N N . PHE A 1 83 ? 1.151 -6.049 -3.868 1.00 98.75 83 PHE A N 1
ATOM 585 C CA . PHE A 1 83 ? 0.520 -5.802 -2.581 1.00 98.75 83 PHE A CA 1
ATOM 586 C C . PHE A 1 83 ? 0.029 -7.122 -2.005 1.00 98.75 83 PHE A C 1
ATOM 588 O O . PHE A 1 83 ? -0.608 -7.910 -2.710 1.00 98.75 83 PHE A O 1
ATOM 595 N N . TYR A 1 84 ? 0.273 -7.332 -0.716 1.00 98.62 84 TYR A N 1
ATOM 596 C CA . TYR A 1 84 ? -0.128 -8.536 -0.004 1.00 98.62 84 TYR A CA 1
ATOM 597 C C . TYR A 1 84 ? -0.931 -8.205 1.249 1.00 98.62 84 TYR A C 1
ATOM 599 O O . TYR A 1 84 ? -0.651 -7.229 1.948 1.00 98.62 84 TYR A O 1
ATOM 607 N N . VAL A 1 85 ? -1.892 -9.072 1.551 1.00 98.25 85 VAL A N 1
ATOM 608 C CA . VAL A 1 85 ? -2.654 -9.074 2.800 1.00 98.25 85 VAL A CA 1
ATOM 609 C C . VAL A 1 85 ? -2.555 -10.466 3.401 1.00 98.25 85 VAL A C 1
ATOM 611 O O . VAL A 1 85 ? -2.934 -11.448 2.765 1.00 98.25 85 VAL A O 1
ATOM 614 N N . ASN A 1 86 ? -2.027 -10.563 4.622 1.00 97.69 86 ASN A N 1
ATOM 615 C CA . ASN A 1 86 ? -1.801 -11.838 5.314 1.00 97.69 86 ASN A CA 1
ATOM 616 C C . ASN A 1 86 ? -0.994 -12.842 4.463 1.00 97.69 86 ASN A C 1
ATOM 618 O O . ASN A 1 86 ? -1.277 -14.037 4.454 1.00 97.69 86 ASN A O 1
ATOM 622 N N . GLY A 1 87 ? -0.010 -12.338 3.710 1.00 97.56 87 GLY A N 1
ATOM 623 C CA . GLY A 1 87 ? 0.857 -13.131 2.832 1.00 97.56 87 GLY A CA 1
ATOM 624 C C . GLY A 1 87 ? 0.254 -13.510 1.473 1.00 97.56 87 GLY 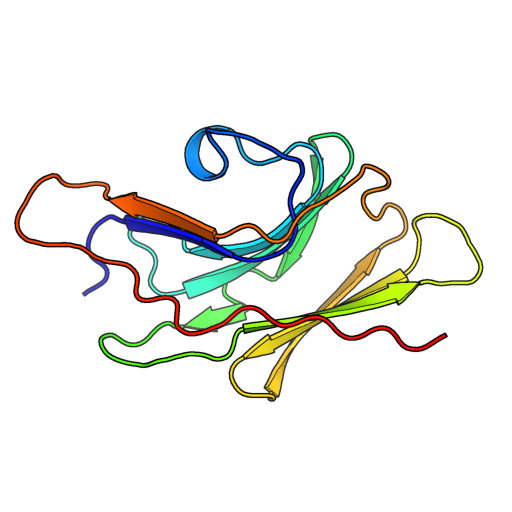A C 1
ATOM 625 O O . GLY A 1 87 ? 0.986 -13.983 0.608 1.00 97.56 87 GLY A O 1
ATOM 626 N N . ALA A 1 88 ? -1.040 -13.277 1.235 1.00 98.12 88 ALA A N 1
ATOM 627 C CA . ALA A 1 88 ? -1.667 -13.500 -0.067 1.00 98.12 88 ALA A CA 1
ATOM 628 C C . ALA A 1 88 ? -1.603 -12.232 -0.927 1.00 98.12 88 ALA A C 1
ATOM 630 O O . ALA A 1 88 ? -1.910 -11.143 -0.441 1.00 98.12 88 ALA A O 1
ATOM 631 N N . SER A 1 89 ? -1.228 -12.363 -2.203 1.00 98.31 89 SER A N 1
ATOM 632 C CA . SER A 1 89 ? -1.234 -11.228 -3.132 1.00 98.31 89 SER A CA 1
ATOM 633 C C . SER A 1 89 ? -2.670 -10.781 -3.414 1.00 98.31 89 SER A C 1
ATOM 635 O O . SER A 1 89 ? -3.519 -11.599 -3.770 1.00 98.31 89 SER A O 1
ATOM 637 N N . VAL A 1 90 ? -2.934 -9.484 -3.248 1.00 98.56 90 VAL A N 1
ATOM 638 C CA . VAL A 1 90 ? -4.241 -8.856 -3.513 1.00 98.56 90 VAL A CA 1
ATOM 639 C C . VAL A 1 90 ? -4.216 -7.938 -4.734 1.00 98.56 90 VAL A C 1
ATOM 641 O O . VAL A 1 90 ? -5.263 -7.628 -5.299 1.00 98.56 90 VAL A O 1
ATOM 644 N N . ALA A 1 91 ? -3.031 -7.493 -5.156 1.00 98.62 91 ALA A N 1
ATOM 645 C CA . ALA A 1 91 ? -2.847 -6.712 -6.371 1.00 98.62 91 ALA A CA 1
ATOM 646 C C . ALA A 1 91 ? -1.400 -6.792 -6.867 1.00 98.62 91 ALA A C 1
ATOM 648 O O . ALA A 1 91 ? -0.462 -6.780 -6.071 1.00 98.62 91 ALA A O 1
ATOM 649 N N . THR A 1 92 ? -1.230 -6.762 -8.188 1.00 98.56 92 THR A N 1
ATOM 650 C CA . THR A 1 92 ? 0.063 -6.585 -8.856 1.00 98.56 92 THR A CA 1
ATOM 651 C C . THR A 1 92 ? -0.087 -5.493 -9.906 1.00 98.56 92 THR A C 1
ATOM 653 O O . THR A 1 92 ? -0.962 -5.575 -10.766 1.00 98.56 92 THR A O 1
ATOM 656 N N . LEU A 1 93 ? 0.749 -4.460 -9.828 1.00 98.44 93 LEU A N 1
ATOM 657 C CA . LEU A 1 93 ? 0.712 -3.296 -10.707 1.00 98.44 93 LEU A CA 1
ATOM 658 C C . LEU A 1 93 ? 2.089 -3.096 -11.346 1.00 98.44 93 LEU A C 1
ATOM 660 O O . LEU A 1 93 ? 3.061 -2.777 -10.662 1.00 98.44 93 LEU A O 1
ATOM 664 N N . THR A 1 94 ? 2.170 -3.258 -12.665 1.00 97.69 94 THR A N 1
ATOM 665 C CA . THR A 1 94 ? 3.370 -2.926 -13.443 1.00 97.69 94 THR A CA 1
ATOM 666 C C . THR A 1 94 ? 3.240 -1.509 -13.979 1.00 97.69 94 THR A C 1
ATOM 668 O O . THR A 1 94 ? 2.255 -1.190 -14.640 1.00 97.69 94 THR A O 1
ATOM 671 N N . ASN A 1 95 ? 4.236 -0.665 -13.710 1.00 95.88 95 ASN A N 1
ATOM 672 C CA . ASN A 1 95 ? 4.209 0.748 -14.074 1.00 95.88 95 ASN A CA 1
ATOM 673 C C . ASN A 1 95 ? 5.530 1.209 -14.692 1.00 95.88 95 ASN A C 1
ATOM 675 O O . ASN A 1 95 ? 6.607 0.763 -14.301 1.00 95.88 95 ASN A O 1
ATOM 679 N N . SER A 1 96 ? 5.437 2.136 -15.649 1.00 95.44 96 SER A N 1
ATOM 680 C CA . SER A 1 96 ? 6.581 2.778 -16.318 1.00 95.44 96 SER A CA 1
ATOM 681 C C . SER A 1 96 ? 6.987 4.119 -15.701 1.00 95.44 96 SER A C 1
ATOM 683 O O . SER A 1 96 ? 7.861 4.796 -16.233 1.00 95.44 96 SER A O 1
ATOM 685 N N . SER A 1 97 ? 6.311 4.526 -14.628 1.00 94.31 97 SER A N 1
ATOM 686 C CA . SER A 1 97 ? 6.505 5.808 -13.948 1.00 94.31 97 SER A CA 1
ATOM 687 C C . SER A 1 97 ? 6.290 5.650 -12.443 1.00 94.31 97 SER A C 1
ATOM 689 O O . SER A 1 97 ? 5.425 6.298 -11.856 1.00 94.31 97 SER A O 1
ATOM 691 N N . LEU A 1 98 ? 7.019 4.721 -11.825 1.00 96.75 98 LEU A N 1
ATOM 692 C CA . LEU A 1 98 ? 7.075 4.593 -10.372 1.00 96.75 98 LEU A CA 1
ATOM 693 C C . LEU A 1 98 ? 7.646 5.876 -9.740 1.00 96.75 98 LEU A C 1
ATOM 695 O O . LEU A 1 98 ? 8.475 6.546 -10.364 1.00 96.75 98 LEU A O 1
ATOM 699 N N . PRO A 1 99 ? 7.212 6.226 -8.517 1.00 96.19 99 PRO A N 1
ATOM 700 C CA . PRO A 1 99 ? 7.730 7.387 -7.804 1.00 96.19 99 PRO A CA 1
ATOM 701 C C . PRO A 1 99 ? 9.252 7.337 -7.636 1.00 96.19 99 PRO A C 1
ATOM 703 O O . PRO A 1 99 ? 9.820 6.289 -7.328 1.00 96.19 99 PRO A O 1
ATOM 706 N N . SER A 1 100 ? 9.899 8.489 -7.823 1.00 93.12 100 SER A N 1
ATOM 707 C CA . SER A 1 100 ? 11.358 8.641 -7.743 1.00 93.12 100 SER A CA 1
ATOM 708 C C . SER A 1 100 ? 11.830 9.444 -6.529 1.00 93.12 100 SER A C 1
ATOM 710 O O . SER A 1 100 ? 13.032 9.518 -6.276 1.00 93.12 100 SER A O 1
ATOM 712 N N . GLY A 1 101 ? 10.916 10.102 -5.811 1.00 90.75 101 GLY A N 1
ATOM 713 C CA . GLY A 1 101 ? 11.232 10.832 -4.589 1.00 90.75 101 GLY A CA 1
ATOM 714 C C . GLY A 1 101 ? 11.565 9.911 -3.415 1.00 90.75 101 GLY A C 1
ATOM 715 O O . GLY A 1 101 ? 11.251 8.720 -3.409 1.00 90.75 101 GLY A O 1
ATOM 716 N N . ILE A 1 102 ? 12.192 10.484 -2.385 1.00 93.12 102 ILE A N 1
ATOM 717 C CA . ILE A 1 102 ? 12.398 9.786 -1.113 1.00 93.12 102 ILE A CA 1
ATOM 718 C C . ILE A 1 102 ? 11.027 9.550 -0.474 1.00 93.12 102 ILE A C 1
ATOM 720 O O . ILE A 1 102 ? 10.268 10.494 -0.245 1.00 93.12 102 ILE A O 1
ATOM 724 N N . MET A 1 103 ? 10.735 8.290 -0.163 1.00 95.38 103 MET A N 1
ATOM 725 C CA . MET A 1 103 ? 9.531 7.883 0.551 1.00 95.38 103 MET A CA 1
ATOM 726 C C . MET A 1 103 ? 9.903 7.243 1.885 1.00 95.38 103 MET A C 1
ATOM 728 O O . MET A 1 103 ? 10.937 6.587 2.013 1.00 95.38 103 MET A O 1
ATOM 732 N N . THR A 1 104 ? 9.035 7.415 2.872 1.00 95.00 104 THR A N 1
ATOM 733 C CA . THR A 1 104 ? 9.163 6.832 4.208 1.00 95.00 104 THR A CA 1
ATOM 734 C C . THR A 1 104 ? 7.977 5.920 4.498 1.00 95.00 104 THR A C 1
ATOM 736 O O . THR A 1 104 ? 6.878 6.204 4.009 1.00 95.00 104 THR A O 1
ATOM 739 N N . PRO A 1 105 ? 8.143 4.867 5.319 1.00 95.31 105 PRO A N 1
ATOM 740 C CA . PRO A 1 105 ? 7.005 4.157 5.889 1.00 95.31 105 PRO A CA 1
ATOM 741 C C . PRO A 1 105 ? 6.049 5.152 6.547 1.00 95.31 105 PRO A C 1
ATOM 743 O O . PRO A 1 105 ? 6.475 6.039 7.283 1.00 95.31 105 PRO A O 1
ATOM 746 N N . SER A 1 106 ? 4.769 5.057 6.220 1.00 95.19 106 SER A N 1
ATOM 747 C CA . SER A 1 106 ? 3.745 6.008 6.636 1.00 95.19 106 SER A CA 1
ATOM 748 C C . SER A 1 106 ? 2.448 5.278 6.926 1.00 95.19 106 SER A C 1
ATOM 750 O O . SER A 1 106 ? 2.022 4.415 6.157 1.00 95.19 106 SER A O 1
ATOM 752 N N . VAL A 1 107 ? 1.824 5.648 8.039 1.00 94.94 107 VAL A N 1
ATOM 753 C CA . VAL A 1 107 ? 0.517 5.156 8.461 1.00 94.94 107 VAL A CA 1
ATOM 754 C C . VAL A 1 107 ? -0.296 6.355 8.922 1.00 94.94 107 VAL A C 1
ATOM 756 O O . VAL A 1 107 ? 0.170 7.143 9.743 1.00 94.94 107 VAL A O 1
ATOM 759 N N . ALA A 1 108 ? -1.497 6.503 8.379 1.00 93.94 108 ALA A N 1
ATOM 760 C CA 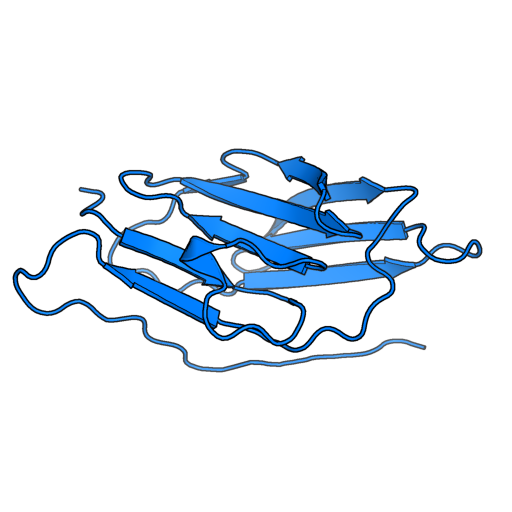. ALA A 1 108 ? -2.417 7.571 8.721 1.00 93.94 108 ALA A CA 1
ATOM 761 C C . ALA A 1 108 ? -3.821 7.005 8.933 1.00 93.94 108 ALA A C 1
ATOM 763 O O . ALA A 1 108 ? -4.268 6.100 8.225 1.00 93.94 108 ALA A O 1
ATOM 764 N N . PHE A 1 109 ? -4.514 7.572 9.912 1.00 91.88 109 PHE A N 1
ATOM 765 C CA . PHE A 1 109 ? -5.900 7.275 10.229 1.00 91.88 109 PHE A CA 1
ATOM 766 C C . PHE A 1 109 ? -6.612 8.586 10.527 1.00 91.88 109 PHE A C 1
ATOM 768 O O . PHE A 1 109 ? -6.102 9.412 11.284 1.00 91.88 109 PHE A O 1
ATOM 775 N N . GLN A 1 110 ? -7.778 8.771 9.922 1.00 90.94 110 GLN A N 1
ATOM 776 C CA . GLN A 1 110 ? -8.609 9.947 10.122 1.00 90.94 110 GLN A CA 1
ATOM 777 C C . GLN A 1 110 ? -10.048 9.489 10.323 1.00 90.94 110 GLN A C 1
ATOM 779 O O . GLN A 1 110 ? -10.548 8.641 9.588 1.00 90.94 110 GLN A O 1
ATOM 784 N N . THR A 1 111 ? -10.716 10.032 11.336 1.00 87.25 111 THR A N 1
ATOM 785 C CA . THR A 1 111 ? -12.133 9.764 11.584 1.00 87.25 111 THR A CA 1
ATOM 786 C C . THR A 1 111 ? -12.976 10.815 10.868 1.00 87.25 111 THR A C 1
ATOM 788 O O . THR A 1 111 ? -12.616 11.992 10.847 1.00 87.25 111 THR A O 1
ATOM 791 N N . GLY A 1 112 ? -14.086 10.391 10.265 1.00 79.38 112 GLY A N 1
ATOM 792 C CA . GLY A 1 112 ? -15.079 11.286 9.664 1.00 79.38 112 GLY A CA 1
ATOM 793 C C . GLY A 1 112 ? -16.095 11.816 10.679 1.00 79.38 112 GLY A C 1
ATOM 794 O O . GLY A 1 112 ? -16.625 12.910 10.505 1.00 79.38 112 GLY A O 1
ATOM 795 N N . ASP A 1 113 ? -16.272 11.111 11.802 1.00 77.50 113 ASP A N 1
ATOM 796 C CA . ASP A 1 113 ? -17.067 11.567 12.940 1.00 77.50 113 ASP A CA 1
ATOM 797 C C . ASP A 1 113 ? -16.215 11.760 14.206 1.00 77.50 113 ASP A C 1
ATOM 799 O O . ASP A 1 113 ? -15.107 11.229 14.340 1.00 77.50 113 ASP A O 1
ATOM 803 N N . ASN A 1 114 ? -16.746 12.544 15.146 1.00 69.00 114 ASN A N 1
ATOM 804 C CA . ASN A 1 114 ? -16.111 12.818 16.437 1.00 69.00 114 ASN A CA 1
ATOM 805 C C . ASN A 1 114 ? -16.811 12.077 17.594 1.00 69.00 114 ASN A C 1
ATOM 807 O O . ASN A 1 114 ? -16.804 12.538 18.736 1.00 69.00 114 ASN A O 1
ATOM 811 N N . THR A 1 115 ? -17.498 10.969 17.295 1.00 78.69 115 THR A N 1
ATOM 812 C CA . THR A 1 115 ? -18.328 10.232 18.254 1.00 78.69 115 THR A CA 1
ATOM 813 C C . THR A 1 115 ? -17.658 8.941 18.715 1.00 78.69 115 THR A C 1
ATOM 815 O O . THR A 1 115 ? -17.204 8.114 17.925 1.00 78.69 115 THR A O 1
ATOM 818 N N . GLY A 1 116 ? -17.637 8.722 20.032 1.00 77.75 116 GLY A N 1
ATOM 819 C CA . GLY A 1 116 ? -17.021 7.540 20.639 1.00 77.75 116 GLY A CA 1
ATOM 820 C C . GLY A 1 116 ? -15.505 7.450 20.420 1.00 77.75 116 GLY A C 1
ATOM 821 O O . GLY A 1 116 ? -14.873 8.340 19.862 1.00 77.75 116 GLY A O 1
ATOM 822 N N . THR A 1 117 ? -14.906 6.357 20.888 1.00 80.00 117 THR A N 1
ATOM 823 C CA . THR A 1 117 ? -13.473 6.104 20.707 1.00 80.00 117 THR A CA 1
ATOM 824 C C . THR A 1 117 ? -13.232 5.400 19.380 1.00 80.00 117 THR A C 1
ATOM 826 O O . THR A 1 117 ? -13.883 4.402 19.065 1.00 80.00 117 THR A O 1
ATOM 829 N N . LYS A 1 118 ? -12.275 5.915 18.615 1.00 82.31 118 LYS A N 1
ATOM 830 C CA . LYS A 1 118 ? -11.790 5.339 17.365 1.00 82.31 118 LYS A CA 1
ATOM 831 C C . LYS A 1 118 ? -10.274 5.266 17.465 1.00 82.31 118 LYS A C 1
ATOM 833 O O . LYS A 1 118 ? -9.648 6.207 17.943 1.00 82.31 118 LYS A O 1
ATOM 838 N N . PHE A 1 119 ? -9.701 4.149 17.057 1.00 85.56 119 PHE A N 1
ATOM 839 C CA . PHE A 1 119 ? -8.268 3.930 17.149 1.00 85.56 119 PHE 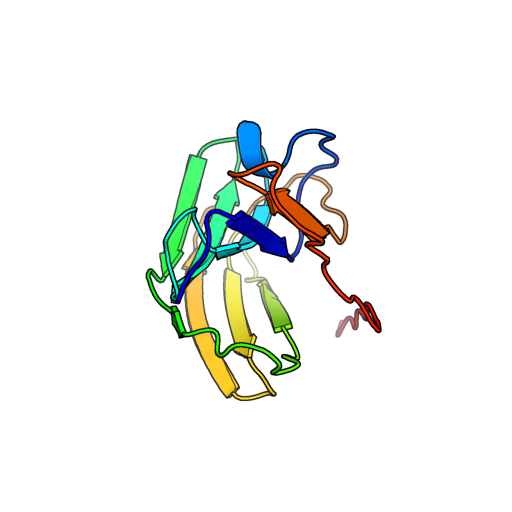A CA 1
ATOM 840 C C . PHE A 1 119 ? -7.797 3.095 15.965 1.00 85.56 119 PHE A C 1
ATOM 842 O O . PHE A 1 119 ? -8.569 2.343 15.368 1.00 85.56 119 PHE A O 1
ATOM 849 N N . LEU A 1 120 ? -6.518 3.259 15.650 1.00 88.75 120 LEU A N 1
ATOM 850 C CA . LEU A 1 120 ? -5.765 2.377 14.782 1.00 88.75 120 LEU A CA 1
ATOM 851 C C . LEU A 1 120 ? -4.685 1.731 15.643 1.00 88.75 120 LEU A C 1
ATOM 853 O O . LEU A 1 120 ? -3.851 2.442 16.203 1.00 88.75 120 LEU A O 1
ATOM 857 N N . ASP A 1 121 ? -4.682 0.405 15.695 1.00 93.38 121 ASP A N 1
ATOM 858 C CA . ASP A 1 121 ? -3.615 -0.340 16.351 1.00 93.38 121 ASP A CA 1
ATOM 859 C C . ASP A 1 121 ? -2.558 -0.738 15.322 1.00 93.38 121 ASP A C 1
ATOM 861 O O . ASP A 1 121 ? -2.836 -1.478 14.375 1.00 93.38 121 ASP A O 1
ATOM 865 N N . LEU A 1 122 ? -1.335 -0.249 15.525 1.00 94.69 122 LEU A N 1
ATOM 866 C CA . LEU A 1 122 ? -0.159 -0.609 14.743 1.00 94.69 122 LEU A CA 1
ATOM 867 C C . LEU A 1 122 ? 0.816 -1.370 15.641 1.00 94.69 122 LEU A C 1
ATOM 869 O O . LEU A 1 122 ? 1.368 -0.796 16.575 1.00 94.69 122 LEU A O 1
ATOM 873 N N . ASP A 1 123 ? 1.025 -2.648 15.338 1.00 95.75 123 ASP A N 1
ATOM 874 C CA . ASP A 1 123 ? 1.924 -3.508 16.113 1.00 95.75 123 ASP A CA 1
ATOM 875 C C . ASP A 1 123 ? 3.387 -3.342 15.669 1.00 95.75 123 ASP A C 1
ATOM 877 O O . ASP A 1 123 ? 4.267 -3.012 16.462 1.00 95.75 123 ASP A O 1
ATOM 881 N N . SER A 1 124 ? 3.661 -3.495 14.369 1.00 95.25 124 SER A N 1
ATOM 882 C CA . SER A 1 124 ? 5.023 -3.387 13.843 1.00 95.25 124 SER A CA 1
ATOM 883 C C . SER A 1 124 ? 5.087 -2.849 12.415 1.00 95.25 124 SER A C 1
ATOM 885 O O . SER A 1 124 ? 4.134 -2.932 11.641 1.00 95.25 124 SER A O 1
ATOM 887 N N . ILE A 1 125 ? 6.254 -2.295 12.076 1.00 95.44 125 ILE A N 1
ATOM 888 C CA . ILE A 1 125 ? 6.674 -1.966 10.713 1.00 95.44 125 ILE A CA 1
ATOM 889 C C . ILE A 1 125 ? 8.020 -2.652 10.491 1.00 95.44 125 ILE A C 1
ATOM 891 O O . ILE A 1 125 ? 8.939 -2.494 11.295 1.00 95.44 125 ILE A O 1
ATOM 895 N N . ALA A 1 126 ? 8.139 -3.390 9.392 1.00 95.62 126 ALA A N 1
ATOM 896 C CA . ALA A 1 126 ? 9.367 -4.057 8.985 1.00 95.62 126 ALA A CA 1
ATOM 897 C C . ALA A 1 126 ? 9.690 -3.734 7.523 1.00 95.62 126 ALA A C 1
ATOM 899 O O . ALA A 1 126 ? 8.800 -3.424 6.731 1.00 95.62 126 ALA A O 1
ATOM 900 N N . ALA A 1 127 ? 10.971 -3.814 7.176 1.00 94.44 127 ALA A N 1
ATOM 901 C CA . ALA A 1 127 ? 11.461 -3.671 5.815 1.00 94.44 127 ALA A CA 1
ATOM 902 C C . ALA A 1 127 ? 12.592 -4.675 5.581 1.00 94.44 127 ALA A C 1
ATOM 904 O O . ALA A 1 127 ? 13.410 -4.906 6.472 1.00 94.44 127 ALA A O 1
ATOM 905 N N . ASP A 1 128 ? 12.633 -5.237 4.379 1.00 94.62 128 ASP A N 1
ATOM 906 C CA . ASP A 1 128 ? 13.716 -6.087 3.896 1.00 94.62 128 ASP A CA 1
ATOM 907 C C . ASP A 1 128 ? 14.171 -5.588 2.522 1.00 94.62 128 ASP A C 1
ATOM 909 O O . ASP A 1 128 ? 13.393 -4.986 1.777 1.00 94.62 128 ASP A O 1
ATOM 913 N N . GLN A 1 129 ? 15.441 -5.817 2.200 1.00 92.12 129 GLN A N 1
ATOM 914 C CA . GLN A 1 129 ? 16.005 -5.499 0.896 1.00 92.12 129 GLN A CA 1
ATOM 915 C C . GLN A 1 129 ? 16.834 -6.675 0.395 1.00 92.12 129 GLN A C 1
ATOM 917 O O . GLN A 1 129 ? 17.864 -7.018 0.976 1.00 92.12 129 GLN A O 1
ATOM 922 N N . GLN A 1 130 ? 16.451 -7.192 -0.767 1.00 87.50 130 GLN A N 1
ATOM 923 C CA . GLN A 1 130 ? 17.298 -8.075 -1.558 1.00 87.50 130 GLN A CA 1
ATOM 924 C C . GLN A 1 130 ? 18.091 -7.233 -2.564 1.00 87.50 130 GLN A C 1
ATOM 926 O O . GLN A 1 130 ? 17.544 -6.320 -3.187 1.00 87.50 130 GLN A O 1
ATOM 931 N N . ARG A 1 131 ? 19.397 -7.493 -2.658 1.00 65.25 131 ARG A N 1
ATOM 932 C CA . ARG A 1 131 ? 20.313 -6.865 -3.618 1.00 65.25 131 ARG A CA 1
ATOM 933 C C . ARG A 1 131 ? 20.769 -7.877 -4.647 1.00 65.25 131 ARG A C 1
ATOM 935 O O . ARG A 1 131 ? 21.078 -9.012 -4.224 1.00 65.25 131 ARG A O 1
#

Radius of gyration: 14.64 Å; chains: 1; bounding box: 41×30×37 Å

Sequence (131 aa):
MAVESDFLAGLATVDTSLIASAPTDGIYFQKNDGAATVNCVIRAGGAQVGLSSGAFTLVAGTYYWLAIEIAMDSVANKGTVTFYVNGASVATLTNSSLPSGIMTPSVAFQTGDNTGTKFLDLDSIAADQQR

Foldseek 3Di:
DQAFKKKKWFKADDDPQCPPQNGQFTFIWIDHTPDQFIKTFGHARSDTQDIDTRLDGDDPPDDWDWDWDWADDPDPQWTKIFIDIPNHTSDIDTGPHGYDDDIDGDIDMDHPDPDDDDDDDDDDDDDDDDD